Protein AF-A0A7K1KGV8-F1 (afdb_monomer_lite)

Sequence (137 aa):
MEPEVAFGALSAHTKLPITVPVCVFADYHHASCTGMLLTERISFGTAGGAGNSSSAGVEPHDDKCLDYRMPDALGHYRALLTSVARLAGALPTAVTEQFRYDAAKVAVGTRVLHSPAELSDVSVGSLSGWLWYDIQE

Secondary structure (DSSP, 8-state):
-HHHHHHHHHHHTS--SS--PPEEEEEEETTTTEEEEEEPPPPBT---S----TTSPBPP-PPTT-GGG-TTHHHHHHHHHHHHHHHHHHS-HHHHGGG---HHHH--S--PPPPHHHHHH--TTSGGGSSSSS---

pLDDT: mean 77.52, std 18.36, 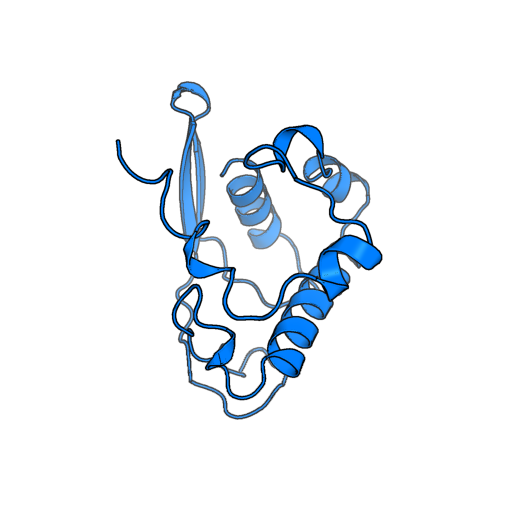range [35.0, 96.31]

Foldseek 3Di:
DVVVLVVQVVVLPDDFPADDFNWPDWDADPVVRDIDTDGDDADEDQADDDDRDPPHGHHHDDDPPVLVPDPCSPVVVVSVVVRVVRRLVPDDPVVVVVVDDDPVVPDDDDDDDDDPVNVVPPDVVPVPPPDDPDPDD

Radius of gyration: 19.31 Å; chains: 1; bounding box: 52×33×44 Å

Structure (mmCIF, N/CA/C/O backbone):
data_AF-A0A7K1KGV8-F1
#
_entry.id   AF-A0A7K1KGV8-F1
#
loop_
_atom_site.group_PDB
_atom_site.id
_atom_site.type_symbol
_atom_site.label_atom_id
_atom_site.label_alt_id
_atom_site.label_comp_id
_atom_site.label_asym_id
_atom_site.label_entity_id
_atom_site.label_seq_id
_atom_site.pdbx_PDB_ins_code
_atom_site.Cartn_x
_atom_site.Cartn_y
_atom_site.Cartn_z
_atom_site.occupancy
_atom_site.B_iso_or_equiv
_atom_site.auth_seq_id
_atom_site.auth_comp_id
_atom_site.auth_asym_id
_atom_site.auth_atom_id
_atom_site.pdbx_PDB_model_num
ATOM 1 N N . MET A 1 1 ? 0.686 -2.119 10.766 1.00 87.44 1 MET A N 1
ATOM 2 C CA . MET A 1 1 ? -0.362 -3.137 10.544 1.00 87.44 1 MET A CA 1
ATOM 3 C C . MET A 1 1 ? -1.773 -2.603 10.761 1.00 87.44 1 MET A C 1
ATOM 5 O O . MET A 1 1 ? -2.635 -2.902 9.947 1.00 87.44 1 MET A O 1
ATOM 9 N N . GLU A 1 2 ? -2.047 -1.825 11.813 1.00 91.31 2 GLU A N 1
ATOM 10 C CA . GLU A 1 2 ? -3.380 -1.226 12.010 1.00 91.31 2 GLU A CA 1
ATOM 11 C C . GLU A 1 2 ? -3.871 -0.382 10.805 1.00 91.31 2 GLU A C 1
ATOM 13 O O . GLU A 1 2 ? -4.977 -0.649 10.327 1.00 91.31 2 GLU A O 1
ATOM 18 N N . PRO A 1 3 ? -3.075 0.545 10.222 1.00 89.81 3 PRO A N 1
ATOM 19 C CA . PRO A 1 3 ? -3.482 1.251 9.002 1.00 89.81 3 PRO A CA 1
ATOM 20 C C . PRO A 1 3 ? -3.739 0.319 7.810 1.00 89.81 3 PRO A C 1
ATOM 22 O O . PRO A 1 3 ? -4.675 0.514 7.044 1.00 89.81 3 PRO A O 1
ATOM 25 N N . GLU A 1 4 ? -2.934 -0.722 7.640 1.00 91.94 4 GLU A N 1
ATOM 26 C CA . GLU A 1 4 ? -3.054 -1.670 6.535 1.00 91.94 4 GLU A CA 1
ATOM 27 C C . GLU A 1 4 ? -4.364 -2.469 6.625 1.00 91.94 4 GLU A C 1
ATOM 29 O O . GLU A 1 4 ? -5.049 -2.645 5.617 1.00 91.94 4 GLU A O 1
ATOM 34 N N . VAL A 1 5 ? -4.761 -2.878 7.835 1.00 94.12 5 VAL A N 1
ATOM 35 C CA . VAL A 1 5 ? -6.056 -3.522 8.113 1.00 94.12 5 VAL A CA 1
ATOM 36 C C . VAL A 1 5 ? -7.219 -2.571 7.836 1.00 94.12 5 VAL A C 1
ATOM 38 O O . VAL A 1 5 ? -8.162 -2.946 7.135 1.00 94.12 5 VAL A O 1
ATOM 41 N N . ALA A 1 6 ? -7.141 -1.330 8.326 1.00 92.06 6 ALA A N 1
ATOM 42 C CA . ALA A 1 6 ? -8.172 -0.319 8.095 1.00 92.06 6 ALA A CA 1
ATOM 43 C C . ALA A 1 6 ? -8.353 -0.025 6.596 1.00 92.06 6 ALA A C 1
ATOM 45 O O . ALA A 1 6 ? -9.480 0.054 6.101 1.00 92.06 6 ALA A O 1
ATOM 46 N N . PHE A 1 7 ? -7.250 0.076 5.850 1.00 92.19 7 PHE A N 1
ATOM 47 C CA . PHE A 1 7 ? -7.293 0.260 4.403 1.00 92.19 7 PHE A CA 1
ATOM 48 C C . PHE A 1 7 ? -7.855 -0.971 3.680 1.00 92.19 7 PHE A C 1
ATOM 50 O O . PHE A 1 7 ? -8.656 -0.818 2.757 1.00 92.19 7 PHE A O 1
ATOM 57 N N . GLY A 1 8 ? -7.501 -2.185 4.114 1.00 92.75 8 GLY A N 1
ATOM 58 C CA . GLY A 1 8 ? -8.084 -3.426 3.600 1.00 92.75 8 GLY A CA 1
ATOM 59 C C . GLY A 1 8 ? -9.612 -3.421 3.700 1.00 92.75 8 GLY A C 1
ATOM 60 O O . GLY A 1 8 ? -10.295 -3.573 2.685 1.00 92.75 8 GLY A O 1
ATOM 61 N N . ALA A 1 9 ? -10.149 -3.128 4.888 1.00 91.38 9 ALA A N 1
ATOM 62 C CA . ALA A 1 9 ? -11.591 -3.023 5.117 1.00 91.38 9 ALA A CA 1
ATOM 63 C C . ALA A 1 9 ? -12.252 -1.915 4.274 1.00 91.38 9 ALA A C 1
ATOM 65 O O . ALA A 1 9 ? -13.306 -2.133 3.675 1.00 91.38 9 ALA A O 1
ATOM 66 N N . LEU A 1 10 ? -11.615 -0.743 4.166 1.00 91.12 10 LEU A N 1
ATOM 67 C CA . LEU A 1 10 ? -12.083 0.356 3.315 1.00 91.12 10 LEU A CA 1
ATOM 68 C C . LEU A 1 10 ? -12.168 -0.065 1.839 1.00 91.12 10 LEU A C 1
ATOM 70 O O . LEU A 1 10 ? -13.160 0.216 1.161 1.00 91.12 10 LEU A O 1
ATOM 74 N N . SER A 1 11 ? -11.124 -0.724 1.336 1.00 90.50 11 SER A N 1
ATOM 75 C CA . SER A 1 11 ? -10.997 -1.092 -0.075 1.00 90.50 11 SER A CA 1
ATOM 76 C C . SER A 1 11 ? -12.063 -2.091 -0.531 1.00 90.50 11 SER A C 1
ATOM 78 O O . SER A 1 11 ? -12.526 -2.003 -1.665 1.00 90.50 11 SER A O 1
ATOM 80 N N . ALA A 1 12 ? -12.534 -2.970 0.362 1.00 89.44 12 ALA A N 1
ATOM 81 C CA . ALA A 1 12 ? -13.574 -3.957 0.061 1.00 89.44 12 ALA A CA 1
ATOM 82 C C . ALA A 1 12 ? -14.927 -3.326 -0.326 1.00 89.44 12 ALA A C 1
ATOM 84 O O . ALA A 1 12 ? -15.731 -3.948 -1.021 1.00 89.44 12 ALA A O 1
ATOM 85 N N . HIS A 1 13 ? -15.183 -2.088 0.108 1.00 86.69 13 HIS A N 1
ATOM 86 C CA . HIS A 1 13 ? -16.453 -1.387 -0.104 1.00 86.69 13 HIS A CA 1
ATOM 87 C C . HIS A 1 13 ? -16.310 -0.092 -0.912 1.00 86.69 13 HIS A C 1
ATOM 89 O O . HIS A 1 13 ? -17.290 0.632 -1.097 1.00 86.69 13 HIS A O 1
ATOM 95 N N . THR A 1 14 ? -15.110 0.200 -1.419 1.00 87.38 14 THR A N 1
ATOM 96 C CA . THR A 1 14 ? -14.809 1.458 -2.108 1.00 87.38 14 THR A CA 1
ATOM 97 C C . THR A 1 14 ? -14.279 1.188 -3.507 1.00 87.38 14 THR A C 1
ATOM 99 O O . THR A 1 14 ? -13.292 0.484 -3.690 1.00 87.38 14 THR A O 1
ATOM 102 N N . LYS A 1 15 ? -14.887 1.813 -4.521 1.00 88.62 15 LYS A N 1
ATOM 103 C CA . LYS A 1 15 ? -14.321 1.813 -5.874 1.00 88.62 15 LYS A CA 1
ATOM 104 C C . LYS A 1 15 ? -13.114 2.751 -5.920 1.00 88.62 15 LYS A C 1
ATOM 106 O O . LYS A 1 15 ? -13.278 3.969 -5.902 1.00 88.62 15 LYS A O 1
ATOM 111 N N . LEU A 1 16 ? -11.915 2.181 -5.994 1.00 89.81 16 LEU A N 1
ATOM 112 C CA . LEU A 1 16 ? -10.660 2.930 -6.026 1.00 89.81 16 LEU A CA 1
ATOM 113 C C . LEU A 1 16 ? -10.224 3.273 -7.465 1.00 89.81 16 LEU A C 1
ATOM 115 O O . LEU A 1 16 ? -10.584 2.567 -8.408 1.00 89.81 16 LEU A O 1
ATOM 119 N N . PRO A 1 17 ? -9.430 4.346 -7.661 1.00 90.38 17 PRO A N 1
ATOM 120 C CA . PRO A 1 17 ? -8.879 4.725 -8.970 1.00 90.38 17 PRO A CA 1
ATOM 121 C C . PRO A 1 17 ? -7.690 3.850 -9.407 1.00 90.38 17 PRO A C 1
ATOM 123 O O . PRO A 1 17 ? -7.071 4.109 -10.441 1.00 90.38 17 PRO A O 1
ATOM 126 N N . ILE A 1 18 ? -7.340 2.855 -8.594 1.00 88.00 18 ILE A N 1
ATOM 127 C CA . ILE A 1 18 ? -6.292 1.871 -8.833 1.00 88.00 18 ILE A CA 1
ATOM 128 C C . ILE A 1 18 ? -6.856 0.480 -8.548 1.00 88.00 18 ILE A C 1
ATOM 130 O O . ILE A 1 18 ? -7.763 0.328 -7.729 1.00 88.00 18 ILE A O 1
ATOM 134 N N . THR A 1 19 ? -6.305 -0.530 -9.211 1.00 84.44 19 THR A N 1
ATOM 135 C CA . THR A 1 19 ? -6.614 -1.926 -8.904 1.00 84.44 19 THR A CA 1
ATOM 136 C C . THR A 1 19 ? -5.912 -2.311 -7.610 1.00 84.44 19 THR A C 1
ATOM 138 O O . THR A 1 19 ? -4.706 -2.109 -7.476 1.00 84.44 19 THR A O 1
ATOM 141 N N . VAL A 1 20 ? -6.661 -2.876 -6.670 1.00 85.69 20 VAL A N 1
ATOM 142 C CA . VAL A 1 20 ? -6.126 -3.460 -5.439 1.00 85.69 20 VAL A CA 1
ATOM 143 C C . VAL A 1 20 ? -6.698 -4.862 -5.268 1.00 85.69 20 VAL A C 1
ATOM 145 O O . VAL A 1 20 ? -7.822 -5.091 -5.721 1.00 85.69 20 VAL A O 1
ATOM 148 N N . PRO A 1 21 ? -5.961 -5.774 -4.611 1.00 87.31 21 PRO A N 1
ATOM 149 C CA . PRO A 1 21 ? -6.512 -7.050 -4.204 1.00 87.31 21 PRO A CA 1
ATOM 150 C C . PRO A 1 21 ? -7.824 -6.879 -3.423 1.00 87.31 21 PRO A C 1
ATOM 152 O O . PRO A 1 21 ? -7.869 -6.104 -2.466 1.00 87.31 21 PRO A O 1
ATOM 155 N N . VAL A 1 22 ? -8.865 -7.643 -3.754 1.00 89.38 22 VAL A N 1
ATOM 156 C CA . VAL A 1 22 ? -10.062 -7.751 -2.906 1.00 89.38 22 VAL A CA 1
ATOM 157 C C . VAL A 1 22 ? -9.668 -8.231 -1.507 1.00 89.38 22 VAL A C 1
ATOM 159 O O . VAL A 1 22 ? -9.089 -9.306 -1.352 1.00 89.38 22 VAL A O 1
ATOM 162 N N . CYS A 1 23 ? -10.003 -7.452 -0.479 1.00 93.75 23 CYS A N 1
ATOM 163 C CA . CYS A 1 23 ? -9.812 -7.837 0.916 1.00 93.75 23 CYS A CA 1
ATOM 164 C C . CYS A 1 23 ? -10.904 -8.827 1.353 1.00 93.75 23 CYS A C 1
ATOM 166 O O . CYS A 1 23 ? -12.090 -8.507 1.317 1.00 93.75 23 CYS A O 1
ATOM 168 N N . VAL A 1 24 ? -10.498 -10.025 1.779 1.00 93.25 24 VAL A N 1
ATOM 169 C CA . VAL A 1 24 ? -11.389 -11.107 2.238 1.00 93.25 24 VAL A CA 1
ATOM 170 C C . VAL A 1 24 ? -11.533 -11.096 3.761 1.00 93.25 24 VAL A C 1
ATOM 172 O O . VAL A 1 24 ? -12.605 -11.389 4.283 1.00 93.25 24 VAL A O 1
ATOM 175 N N . PHE A 1 25 ? -10.464 -10.751 4.479 1.00 94.25 25 PHE A N 1
ATOM 176 C CA . PHE A 1 25 ? -10.457 -10.618 5.935 1.00 94.25 25 PHE A CA 1
ATOM 177 C C . PHE A 1 25 ? -9.386 -9.612 6.358 1.00 94.25 25 PHE A C 1
ATOM 179 O O . PHE A 1 25 ? -8.282 -9.632 5.816 1.00 94.25 25 PHE A O 1
ATOM 186 N N . ALA A 1 26 ? -9.690 -8.768 7.339 1.00 94.38 26 ALA A N 1
ATOM 187 C CA . ALA A 1 26 ? -8.731 -7.851 7.937 1.00 94.38 26 ALA A CA 1
ATOM 188 C C . ALA A 1 26 ? -9.086 -7.635 9.409 1.00 94.38 26 ALA A C 1
ATOM 190 O O . ALA A 1 26 ? -10.220 -7.268 9.710 1.00 94.38 26 ALA A O 1
ATOM 191 N N . ASP A 1 27 ? -8.129 -7.853 10.309 1.00 95.25 27 ASP A N 1
ATOM 192 C CA . ASP A 1 27 ? -8.303 -7.572 11.735 1.00 95.25 27 ASP A CA 1
ATOM 193 C C . ASP A 1 27 ? -6.971 -7.229 12.414 1.00 95.25 27 ASP A C 1
ATOM 195 O O . ASP A 1 27 ? -5.904 -7.720 12.025 1.00 95.25 27 ASP A O 1
ATOM 199 N N . TYR A 1 28 ? -7.037 -6.377 13.436 1.00 96.31 28 TYR A N 1
ATOM 200 C CA . TYR A 1 28 ? -5.902 -5.934 14.235 1.00 96.31 28 TYR A CA 1
ATOM 201 C C . TYR A 1 28 ? -6.230 -6.028 15.725 1.00 96.31 28 TYR A C 1
ATOM 203 O O . TYR A 1 28 ? -7.097 -5.338 16.257 1.00 96.31 28 TYR A O 1
ATOM 211 N N . HIS A 1 29 ? -5.480 -6.868 16.426 1.00 95.88 29 HIS A N 1
ATOM 212 C CA . HIS A 1 29 ? -5.593 -7.040 17.860 1.00 95.88 29 HIS A CA 1
ATOM 213 C C . HIS A 1 29 ? -4.637 -6.084 18.582 1.00 95.88 29 HIS A C 1
ATOM 215 O O . HIS A 1 29 ? -3.436 -6.338 18.704 1.00 95.88 29 HIS A O 1
ATOM 221 N N . HIS A 1 30 ? -5.190 -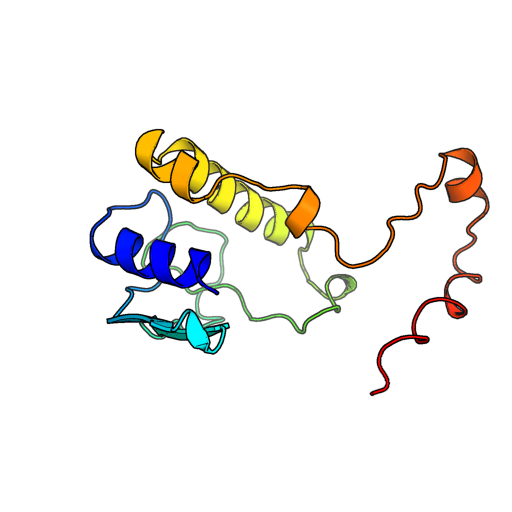4.986 19.099 1.00 94.62 30 HIS A N 1
ATOM 222 C CA . HIS A 1 30 ? -4.419 -3.920 19.745 1.00 94.62 30 HIS A CA 1
ATOM 223 C C . HIS A 1 30 ? -3.613 -4.385 20.960 1.00 94.62 30 HIS A C 1
ATOM 225 O O . HIS A 1 30 ? -2.504 -3.904 21.163 1.00 94.62 30 HIS A O 1
ATOM 231 N N . ALA A 1 31 ? -4.132 -5.319 21.764 1.00 96.31 31 ALA A N 1
ATOM 232 C CA . ALA A 1 31 ? -3.460 -5.712 23.003 1.00 96.31 31 ALA A CA 1
ATOM 233 C C . ALA A 1 31 ? -2.144 -6.470 22.757 1.00 96.31 31 ALA A C 1
ATOM 235 O O . ALA A 1 31 ? -1.224 -6.359 23.561 1.00 96.31 31 ALA A O 1
ATOM 236 N N . SER A 1 32 ? -2.039 -7.216 21.652 1.00 95.56 32 SER A N 1
ATOM 237 C CA . SER A 1 32 ? -0.794 -7.893 21.255 1.00 95.56 32 SER A CA 1
ATOM 238 C C . SER A 1 32 ? -0.040 -7.177 20.137 1.00 95.56 32 SER A C 1
ATOM 240 O O . SER A 1 32 ? 1.019 -7.651 19.736 1.00 95.56 32 SER A O 1
ATOM 242 N N . CYS A 1 33 ? -0.573 -6.071 19.609 1.00 93.75 33 CYS A N 1
ATOM 243 C CA . CYS A 1 33 ? -0.044 -5.380 18.431 1.00 93.75 33 CYS A CA 1
ATOM 244 C C . CYS A 1 33 ? 0.144 -6.299 17.207 1.00 93.75 33 CYS A C 1
ATOM 246 O O . CYS A 1 33 ? 1.053 -6.110 16.398 1.00 93.75 33 CYS A O 1
ATOM 248 N N . THR A 1 34 ? -0.716 -7.307 17.062 1.00 94.00 34 THR A N 1
ATOM 249 C CA . THR A 1 34 ? -0.702 -8.241 15.929 1.00 94.00 34 THR A CA 1
ATOM 250 C C . THR A 1 34 ? -1.916 -8.010 15.056 1.00 94.00 34 THR A C 1
ATOM 252 O O . THR A 1 34 ? -2.981 -7.675 15.563 1.00 94.00 34 THR A O 1
ATOM 255 N N . GLY A 1 35 ? -1.827 -8.310 13.769 1.00 93.62 35 GLY A N 1
ATOM 256 C CA . GLY A 1 35 ? -3.037 -8.456 12.974 1.00 93.62 35 GLY A CA 1
ATOM 257 C C . GLY A 1 35 ? -2.849 -9.397 11.803 1.00 93.62 35 GLY A C 1
ATOM 258 O O . GLY A 1 35 ? -1.763 -9.937 11.588 1.00 93.62 35 GLY A O 1
ATOM 259 N N . MET A 1 36 ? -3.916 -9.546 11.031 1.00 94.94 36 MET A N 1
ATOM 260 C CA . MET A 1 36 ? -3.958 -10.385 9.846 1.00 94.94 36 MET A CA 1
ATOM 261 C C . MET A 1 36 ? -4.738 -9.683 8.736 1.00 94.94 36 MET A C 1
ATOM 263 O O . MET A 1 36 ? -5.804 -9.122 8.972 1.00 94.94 36 MET A O 1
ATOM 267 N N . LEU A 1 37 ? -4.198 -9.746 7.520 1.00 95.25 37 LEU A N 1
ATOM 268 C CA . LEU A 1 37 ? -4.833 -9.280 6.294 1.00 95.25 37 LEU A CA 1
ATOM 269 C C . LEU A 1 37 ? -4.802 -10.430 5.284 1.00 95.25 37 LEU A C 1
ATOM 271 O O . LEU A 1 37 ? -3.739 -10.973 4.989 1.00 95.25 37 LEU A O 1
ATOM 275 N N . LEU A 1 38 ? -5.968 -10.805 4.771 1.00 94.69 38 LEU A N 1
ATOM 276 C CA . LEU A 1 38 ? -6.143 -11.815 3.736 1.00 94.69 38 LEU A CA 1
ATOM 277 C C . LEU A 1 38 ? -6.801 -11.162 2.528 1.00 94.69 38 LEU A C 1
ATOM 279 O O . LEU A 1 38 ? -7.886 -10.589 2.636 1.00 94.69 38 LEU A O 1
ATOM 283 N N . THR A 1 39 ? -6.169 -11.301 1.371 1.00 92.75 39 THR A N 1
ATOM 284 C CA . THR A 1 39 ? -6.667 -10.747 0.116 1.00 92.75 39 THR A CA 1
ATOM 285 C C . THR A 1 39 ? -6.805 -11.816 -0.955 1.00 92.75 39 THR A C 1
ATOM 287 O O . THR A 1 39 ? -6.314 -12.937 -0.803 1.00 92.75 39 THR A O 1
ATOM 290 N N . GLU A 1 40 ? -7.427 -11.460 -2.077 1.00 90.62 40 GLU A N 1
ATOM 291 C CA . GLU A 1 40 ? -7.316 -12.257 -3.291 1.00 90.62 40 GLU A CA 1
ATOM 292 C C . GLU A 1 40 ? -5.847 -12.481 -3.669 1.00 90.62 40 GLU A C 1
ATOM 294 O O . GLU A 1 40 ? -4.959 -11.666 -3.384 1.00 90.62 40 GLU A O 1
ATOM 299 N N . ARG A 1 41 ? -5.592 -13.619 -4.316 1.00 85.06 41 ARG A N 1
ATOM 300 C CA . ARG A 1 41 ? -4.275 -13.936 -4.850 1.00 85.06 41 ARG A CA 1
ATOM 301 C C . ARG A 1 41 ? -4.077 -13.200 -6.166 1.00 85.06 41 ARG A C 1
ATOM 303 O O . ARG A 1 41 ? -4.862 -13.365 -7.094 1.00 85.06 41 ARG A O 1
ATOM 310 N N . ILE A 1 42 ? -2.957 -12.502 -6.271 1.00 78.19 42 ILE A N 1
ATOM 311 C CA . ILE A 1 42 ? -2.507 -11.885 -7.512 1.00 78.19 42 ILE A CA 1
ATOM 312 C C . ILE A 1 42 ? -1.393 -12.734 -8.133 1.00 78.19 42 ILE A C 1
ATOM 314 O O . ILE A 1 42 ? -0.467 -13.168 -7.447 1.00 78.19 42 ILE A O 1
ATOM 318 N N . SER A 1 43 ? -1.483 -12.971 -9.441 1.00 72.81 43 SER A N 1
ATOM 319 C CA . SER A 1 43 ? -0.424 -13.619 -10.218 1.00 72.81 43 SER A CA 1
ATOM 320 C C . SER A 1 43 ? 0.567 -12.583 -10.750 1.00 72.81 43 SER A C 1
ATOM 322 O O . SER A 1 43 ? 0.204 -11.739 -11.570 1.00 72.81 43 SER A O 1
ATOM 324 N N . PHE A 1 44 ? 1.826 -12.674 -10.321 1.00 72.31 44 PHE A N 1
ATOM 325 C CA . PHE A 1 44 ? 2.934 -11.895 -10.883 1.00 72.31 44 PHE A CA 1
ATOM 326 C C . PHE A 1 44 ? 3.324 -12.385 -12.289 1.00 72.31 44 PHE A C 1
ATOM 328 O O . PHE A 1 44 ? 3.138 -13.557 -12.623 1.00 72.31 44 PHE A O 1
ATOM 335 N N . GLY A 1 45 ? 3.899 -11.498 -13.103 1.00 63.91 45 GLY A N 1
ATOM 336 C CA . GLY A 1 45 ? 4.607 -11.835 -14.343 1.00 63.91 45 GLY A CA 1
ATOM 337 C C . GLY A 1 45 ? 3.732 -12.237 -15.534 1.00 63.91 45 GLY A C 1
ATOM 338 O O . GLY A 1 45 ? 4.235 -12.857 -16.466 1.00 63.91 45 GLY A O 1
ATOM 339 N N . THR A 1 46 ? 2.434 -11.914 -15.527 1.00 56.22 46 THR A N 1
ATOM 340 C CA . THR A 1 46 ? 1.488 -12.344 -16.580 1.00 56.22 46 THR A CA 1
ATOM 341 C C . THR A 1 46 ? 1.145 -11.281 -17.633 1.00 56.22 46 THR A C 1
ATOM 343 O O . THR A 1 46 ? 0.430 -11.600 -18.580 1.00 56.22 46 THR A O 1
ATOM 346 N N . ALA A 1 47 ? 1.689 -10.057 -17.560 1.00 52.06 47 ALA A N 1
ATOM 347 C CA . ALA A 1 47 ? 1.581 -9.076 -18.646 1.00 52.06 47 ALA A CA 1
ATOM 348 C C . ALA A 1 47 ? 2.935 -8.508 -19.077 1.00 52.06 47 ALA A C 1
ATOM 350 O O . ALA A 1 47 ? 3.682 -7.940 -18.285 1.00 52.06 47 ALA A O 1
ATOM 351 N N . GLY A 1 48 ? 3.202 -8.607 -20.380 1.00 47.16 48 GLY A N 1
ATOM 352 C CA . GLY A 1 48 ? 4.108 -7.703 -21.070 1.00 47.16 48 GLY A CA 1
ATOM 353 C C . GLY A 1 48 ? 3.369 -6.401 -21.372 1.00 47.16 48 GLY A C 1
ATOM 354 O O . GLY A 1 48 ? 2.429 -6.398 -22.163 1.00 47.16 48 GLY A O 1
ATOM 355 N N . GLY A 1 49 ? 3.792 -5.306 -20.744 1.00 44.88 49 GLY A N 1
ATOM 356 C CA . GLY A 1 49 ? 3.364 -3.952 -21.092 1.00 44.88 49 GLY A CA 1
ATOM 357 C C . GLY A 1 49 ? 2.796 -3.161 -19.917 1.00 44.88 49 GLY A C 1
ATOM 358 O O . GLY A 1 49 ? 1.813 -3.555 -19.297 1.00 44.88 49 GLY A O 1
ATOM 359 N N . ALA A 1 50 ? 3.401 -1.999 -19.665 1.00 45.56 50 ALA A N 1
ATOM 360 C CA . ALA A 1 50 ? 2.890 -0.973 -18.767 1.00 45.56 50 ALA A CA 1
ATOM 361 C C . ALA A 1 50 ? 1.461 -0.572 -19.176 1.00 45.56 50 ALA A C 1
ATOM 363 O O . ALA A 1 50 ? 1.257 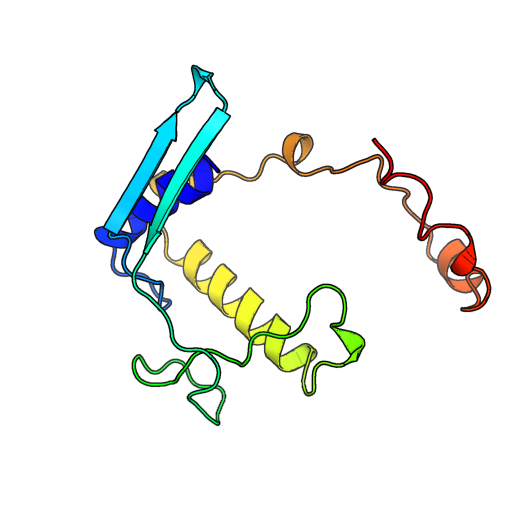0.089 -20.194 1.00 45.56 50 ALA A O 1
ATOM 364 N N . GLY A 1 51 ? 0.458 -0.980 -18.398 1.00 41.31 51 GLY A N 1
ATOM 365 C CA . GLY A 1 51 ? -0.935 -0.685 -18.710 1.00 41.31 51 GLY A CA 1
ATOM 366 C C . GLY A 1 51 ? -1.888 -1.015 -17.568 1.00 41.31 51 GLY A C 1
ATOM 367 O O . GLY A 1 51 ? -1.908 -2.115 -17.040 1.00 41.31 51 GLY A O 1
ATOM 368 N N . ASN A 1 52 ? -2.716 -0.039 -17.223 1.00 43.62 52 ASN A N 1
ATOM 369 C CA . ASN A 1 52 ? -3.728 -0.009 -16.164 1.00 43.62 52 ASN A CA 1
ATOM 370 C C . ASN A 1 52 ? -5.037 -0.755 -16.510 1.00 43.62 52 ASN A C 1
ATOM 372 O O . ASN A 1 52 ? -6.119 -0.308 -16.126 1.00 43.62 52 ASN A O 1
ATOM 376 N N . SER A 1 53 ? -4.960 -1.866 -17.246 1.00 44.00 53 SER A N 1
ATOM 377 C CA . SER A 1 53 ? -6.130 -2.712 -17.506 1.00 44.00 53 SER A CA 1
ATOM 378 C C . SER A 1 53 ? -6.321 -3.698 -16.358 1.00 44.00 53 SER A C 1
ATOM 380 O O . SER A 1 53 ? -5.357 -4.301 -15.898 1.00 44.00 53 SER A O 1
ATOM 382 N N . SER A 1 54 ? -7.566 -3.954 -15.956 1.00 47.31 54 SER A N 1
ATOM 383 C CA . SER A 1 54 ? -7.938 -5.016 -15.006 1.00 47.31 54 SER A CA 1
ATOM 384 C C . SER A 1 54 ? -7.577 -6.439 -15.480 1.00 47.31 54 SER A C 1
ATOM 386 O O . SER A 1 54 ? -7.833 -7.404 -14.768 1.00 47.31 54 SER A O 1
ATOM 388 N N . SER A 1 55 ? -6.995 -6.569 -16.680 1.00 44.91 55 SER A N 1
ATOM 389 C CA . SER A 1 55 ? -6.471 -7.796 -17.291 1.00 44.91 55 SER A CA 1
ATOM 390 C C . SER A 1 55 ? -4.948 -7.795 -17.510 1.00 44.91 55 SER A C 1
ATOM 392 O O . SER A 1 55 ? -4.429 -8.751 -18.084 1.00 44.91 55 SER A O 1
ATOM 394 N N . ALA A 1 56 ? -4.233 -6.726 -17.143 1.00 55.66 56 ALA A N 1
ATOM 395 C CA . ALA A 1 56 ? -2.776 -6.688 -17.208 1.00 55.66 56 ALA A CA 1
ATOM 396 C C . ALA A 1 56 ? -2.220 -7.276 -15.902 1.00 55.66 56 ALA A C 1
ATOM 398 O O . ALA A 1 56 ? -2.488 -6.760 -14.820 1.00 55.66 56 ALA A O 1
ATOM 399 N N . GLY A 1 57 ? -1.506 -8.398 -16.000 1.00 58.12 57 GLY A N 1
ATOM 400 C CA . GLY A 1 57 ? -0.821 -9.023 -14.873 1.00 58.12 57 GLY A CA 1
ATOM 401 C C . GLY A 1 57 ? 0.111 -8.057 -14.141 1.00 58.12 57 GLY A C 1
ATOM 402 O O . GLY A 1 57 ? 0.638 -7.113 -14.728 1.00 58.12 57 GLY A O 1
ATOM 403 N N . VAL A 1 58 ? 0.321 -8.306 -12.849 1.00 71.25 58 VAL A N 1
ATOM 404 C CA . VAL A 1 58 ? 1.254 -7.512 -12.040 1.00 71.25 58 VAL A CA 1
ATOM 405 C C . VAL A 1 58 ? 2.687 -7.785 -12.493 1.00 71.25 58 VAL A C 1
ATOM 407 O O . VAL A 1 58 ? 3.000 -8.896 -12.925 1.00 71.25 58 VAL A O 1
ATOM 410 N N . GLU A 1 59 ? 3.537 -6.760 -12.425 1.00 74.62 59 GLU A N 1
ATOM 411 C CA . GLU A 1 59 ? 4.972 -6.835 -12.722 1.00 74.62 59 GLU A CA 1
ATOM 412 C C . GLU A 1 59 ? 5.636 -8.032 -12.011 1.00 74.62 59 GLU A C 1
ATOM 414 O O . GLU A 1 59 ? 5.163 -8.446 -10.947 1.00 74.62 59 GLU A O 1
ATOM 419 N N . PRO A 1 60 ? 6.694 -8.643 -12.579 1.00 79.56 60 PRO A N 1
ATOM 420 C CA . PRO A 1 60 ? 7.507 -9.603 -11.845 1.00 79.56 60 PRO A CA 1
ATOM 421 C C . PRO A 1 60 ? 7.910 -9.072 -10.466 1.00 79.56 60 PRO A C 1
ATOM 423 O O . PRO A 1 60 ? 8.162 -7.886 -10.282 1.00 79.56 60 PRO A O 1
ATOM 426 N N . HIS A 1 61 ? 7.955 -9.965 -9.485 1.00 78.50 61 HIS A N 1
ATOM 427 C CA . HIS A 1 61 ? 8.430 -9.608 -8.159 1.00 78.50 61 HIS A CA 1
ATOM 428 C C . HIS A 1 61 ? 9.961 -9.613 -8.164 1.00 78.50 61 HIS A C 1
ATOM 430 O O . HIS A 1 61 ? 10.565 -10.687 -8.178 1.00 78.50 61 HIS A O 1
ATOM 436 N N . ASP A 1 62 ? 10.568 -8.429 -8.161 1.00 83.56 62 ASP A N 1
ATOM 437 C CA . ASP A 1 62 ? 12.012 -8.277 -8.006 1.00 83.56 62 ASP A CA 1
ATOM 438 C C . ASP A 1 62 ? 12.463 -8.609 -6.578 1.00 83.56 62 ASP A C 1
ATOM 440 O O . ASP A 1 62 ? 11.730 -8.450 -5.594 1.00 83.56 62 ASP A O 1
ATOM 444 N N . ASP A 1 63 ? 13.698 -9.088 -6.458 1.00 86.81 63 ASP A N 1
ATOM 445 C CA . ASP A 1 63 ? 14.300 -9.351 -5.159 1.00 86.81 63 ASP A CA 1
ATOM 446 C C . ASP A 1 63 ? 14.501 -8.042 -4.382 1.00 86.81 63 ASP A C 1
ATOM 448 O O . ASP A 1 63 ? 14.999 -7.039 -4.902 1.00 86.81 63 ASP A O 1
ATOM 452 N N . LYS A 1 64 ? 14.158 -8.065 -3.091 1.00 83.94 64 LYS A N 1
ATOM 453 C CA . LYS A 1 64 ? 14.308 -6.899 -2.215 1.00 83.94 64 LYS A CA 1
ATOM 454 C C . LYS A 1 64 ? 15.763 -6.433 -2.153 1.00 83.94 64 LYS A C 1
ATOM 456 O O . LYS A 1 64 ? 16.684 -7.245 -2.086 1.00 83.94 64 LYS A O 1
ATOM 461 N N . CYS A 1 65 ? 15.943 -5.116 -2.079 1.00 87.81 65 CYS A N 1
ATOM 462 C CA . CYS A 1 65 ? 17.248 -4.458 -1.976 1.00 87.81 65 CYS A CA 1
ATOM 463 C C . CYS A 1 65 ? 18.163 -4.681 -3.195 1.00 87.81 65 CYS A C 1
ATOM 465 O O . CYS A 1 65 ? 19.378 -4.497 -3.093 1.00 87.81 65 CYS A O 1
ATOM 467 N N . LEU A 1 66 ? 17.600 -5.069 -4.345 1.00 90.75 66 LEU A N 1
ATOM 468 C CA . LEU A 1 66 ? 18.328 -5.297 -5.594 1.00 90.75 66 LEU A CA 1
ATOM 469 C C . LEU A 1 66 ? 17.826 -4.403 -6.737 1.00 90.75 66 LEU A C 1
ATOM 471 O O . LEU A 1 66 ? 17.945 -4.766 -7.904 1.00 90.75 66 LEU A O 1
ATOM 475 N N . ASP A 1 67 ? 17.354 -3.198 -6.411 1.00 86.62 67 ASP A N 1
ATOM 476 C CA . ASP A 1 67 ? 16.750 -2.246 -7.356 1.00 86.62 67 ASP A CA 1
ATOM 477 C C . ASP A 1 67 ? 17.682 -1.887 -8.532 1.00 86.62 67 ASP A C 1
ATOM 479 O O . ASP A 1 67 ? 17.243 -1.629 -9.648 1.00 86.62 67 ASP A O 1
ATOM 483 N N . TYR A 1 68 ? 19.000 -1.945 -8.319 1.00 87.19 68 TYR A N 1
ATOM 484 C CA . TYR A 1 68 ? 20.013 -1.736 -9.361 1.00 87.19 68 TYR A CA 1
ATOM 485 C C . TYR A 1 68 ? 20.040 -2.836 -10.438 1.00 87.19 68 TYR A C 1
ATOM 487 O O . TYR A 1 68 ? 20.710 -2.678 -11.458 1.00 87.19 68 TYR A O 1
ATOM 495 N N . ARG A 1 69 ? 19.366 -3.967 -10.201 1.00 88.94 69 ARG A N 1
ATOM 496 C CA . ARG A 1 69 ? 19.186 -5.058 -11.168 1.00 88.94 69 ARG A CA 1
ATOM 497 C C . ARG A 1 69 ? 17.883 -4.929 -11.952 1.00 88.94 69 ARG A C 1
ATOM 499 O O . ARG A 1 69 ? 17.710 -5.670 -12.918 1.00 88.94 69 ARG A O 1
ATOM 506 N N . MET A 1 70 ? 16.989 -4.020 -11.559 1.00 87.81 70 MET A N 1
ATOM 507 C CA . MET A 1 70 ? 15.710 -3.835 -12.236 1.00 87.81 70 MET A CA 1
ATOM 508 C C . MET A 1 70 ? 15.932 -3.344 -13.672 1.00 87.81 70 MET A C 1
ATOM 510 O O . MET A 1 70 ? 16.671 -2.375 -13.874 1.00 87.81 70 MET A O 1
ATOM 514 N N . PRO A 1 71 ? 15.276 -3.951 -14.676 1.00 86.69 71 PRO A N 1
ATOM 515 C CA . PRO A 1 71 ? 15.431 -3.539 -16.071 1.00 86.69 71 PRO A CA 1
ATOM 516 C C . PRO A 1 71 ? 15.000 -2.089 -16.343 1.00 86.69 71 PRO A C 1
ATOM 518 O O . PRO A 1 71 ? 15.603 -1.422 -17.181 1.00 86.69 71 PRO A O 1
ATOM 521 N N . ASP A 1 72 ? 13.970 -1.599 -15.639 1.00 86.44 72 ASP A N 1
ATOM 522 C CA . ASP A 1 72 ? 13.459 -0.225 -15.739 1.00 86.44 72 ASP A CA 1
ATOM 523 C C . ASP A 1 72 ? 13.030 0.320 -14.364 1.00 86.44 72 ASP A C 1
ATOM 525 O O . ASP A 1 72 ? 11.845 0.463 -14.053 1.00 86.44 72 ASP A O 1
ATOM 529 N N . ALA A 1 73 ? 14.013 0.651 -13.522 1.00 88.81 73 ALA A N 1
ATOM 530 C CA . ALA A 1 73 ? 13.754 1.209 -12.193 1.00 88.81 73 ALA A CA 1
ATOM 531 C C . ALA A 1 73 ? 12.940 2.520 -12.246 1.00 88.81 73 ALA A C 1
ATOM 533 O O . ALA A 1 73 ? 12.059 2.754 -11.416 1.00 88.81 73 ALA A O 1
ATOM 534 N N . LEU A 1 74 ? 13.197 3.393 -13.230 1.00 90.75 74 LEU A N 1
ATOM 535 C CA . LEU A 1 74 ? 12.496 4.676 -13.331 1.00 90.75 74 LEU A CA 1
ATOM 536 C C . LEU A 1 74 ? 11.020 4.482 -13.689 1.00 90.75 74 LEU A C 1
ATOM 538 O O . LEU A 1 74 ? 10.160 5.133 -13.088 1.00 90.75 74 LEU A O 1
ATOM 542 N N . GLY A 1 75 ? 10.725 3.619 -14.662 1.00 87.69 75 GLY A N 1
ATOM 543 C CA . GLY A 1 75 ? 9.361 3.258 -15.031 1.00 87.69 75 GLY A CA 1
ATOM 544 C C . GLY A 1 75 ? 8.613 2.623 -13.864 1.00 87.69 75 GLY A C 1
ATOM 545 O O . GLY A 1 75 ? 7.503 3.067 -13.554 1.00 87.69 75 GLY A O 1
ATOM 546 N N . HIS A 1 76 ? 9.256 1.688 -13.158 1.00 87.00 76 HIS A N 1
ATOM 547 C CA . HIS A 1 76 ? 8.713 1.045 -11.964 1.00 87.00 76 HIS A CA 1
ATOM 548 C C . HIS A 1 76 ? 8.307 2.063 -10.888 1.00 87.00 76 HIS A C 1
ATOM 550 O O . HIS A 1 76 ? 7.129 2.174 -10.531 1.00 87.00 76 HIS A O 1
ATOM 556 N N . TYR A 1 77 ? 9.246 2.892 -10.416 1.00 90.44 77 TYR A N 1
ATOM 557 C CA . TYR A 1 77 ? 8.939 3.865 -9.363 1.00 90.44 77 TYR A CA 1
ATOM 558 C C . TYR A 1 77 ? 7.948 4.931 -9.821 1.00 90.44 77 TYR A C 1
ATOM 560 O O . TYR A 1 77 ? 7.108 5.373 -9.035 1.00 90.44 77 TYR A O 1
ATOM 568 N N . ARG A 1 78 ? 7.987 5.335 -11.096 1.00 92.25 78 ARG A N 1
ATOM 569 C CA . ARG A 1 78 ? 6.985 6.250 -11.652 1.00 92.25 78 ARG A CA 1
ATOM 570 C C . ARG A 1 78 ? 5.589 5.640 -11.593 1.00 92.25 78 ARG A C 1
ATOM 572 O O . ARG A 1 78 ? 4.658 6.340 -11.189 1.00 92.25 78 ARG A O 1
ATOM 579 N N . ALA A 1 79 ? 5.424 4.378 -11.985 1.00 87.94 79 ALA A N 1
ATOM 580 C CA . ALA A 1 79 ? 4.139 3.685 -11.938 1.00 87.94 79 ALA A CA 1
ATOM 581 C C . ALA A 1 79 ? 3.627 3.538 -10.496 1.00 87.94 79 ALA A C 1
ATOM 583 O O . ALA A 1 79 ? 2.465 3.862 -10.221 1.00 87.94 79 ALA A O 1
ATOM 584 N N . LEU A 1 80 ? 4.506 3.145 -9.569 1.00 87.81 80 LEU A N 1
ATOM 585 C CA . LEU A 1 80 ? 4.196 3.010 -8.146 1.00 87.81 80 LEU A CA 1
ATOM 586 C C . LEU A 1 80 ? 3.741 4.345 -7.544 1.00 87.81 80 LEU A C 1
ATOM 588 O O . LEU A 1 80 ? 2.624 4.451 -7.033 1.00 87.81 80 LEU A O 1
ATOM 592 N N . LEU A 1 81 ? 4.554 5.397 -7.667 1.00 93.81 81 LEU A N 1
ATOM 593 C CA . LEU A 1 81 ? 4.251 6.710 -7.090 1.00 93.81 81 LEU A CA 1
ATOM 594 C C . LEU A 1 81 ? 3.012 7.349 -7.725 1.00 93.81 81 LEU A C 1
ATOM 596 O O . LEU A 1 81 ? 2.208 7.961 -7.025 1.00 93.81 81 LEU A O 1
ATOM 600 N N . THR A 1 82 ? 2.807 7.170 -9.034 1.00 93.38 82 THR A N 1
ATOM 601 C CA . THR A 1 82 ? 1.593 7.655 -9.712 1.00 93.38 82 THR A CA 1
ATOM 602 C C . THR A 1 82 ? 0.343 6.961 -9.176 1.00 93.38 82 THR A C 1
ATOM 604 O O . THR A 1 82 ? -0.685 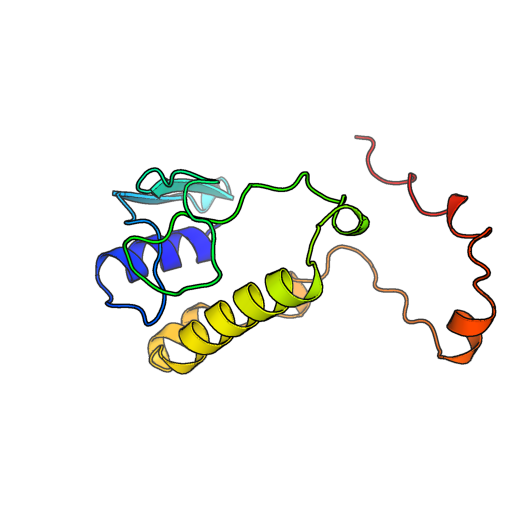7.610 -8.992 1.00 93.38 82 THR A O 1
ATOM 607 N N . SER A 1 83 ? 0.417 5.657 -8.903 1.00 90.25 83 SER A N 1
ATOM 608 C CA . SER A 1 83 ? -0.707 4.890 -8.356 1.00 90.25 83 SER A CA 1
ATOM 609 C C . SER A 1 83 ? -1.068 5.361 -6.947 1.00 90.25 83 SER A C 1
ATOM 611 O O . SER A 1 83 ? -2.238 5.634 -6.675 1.00 90.25 83 SER A O 1
ATOM 613 N N . VAL A 1 84 ? -0.066 5.566 -6.086 1.00 90.25 84 VAL A N 1
ATOM 614 C CA . VAL A 1 84 ? -0.265 6.122 -4.737 1.00 90.25 84 VAL A CA 1
ATOM 615 C C . VAL A 1 84 ? -0.828 7.544 -4.800 1.00 90.25 84 VAL A C 1
ATOM 617 O O . VAL A 1 84 ? -1.784 7.854 -4.093 1.00 90.25 84 VAL A O 1
ATOM 620 N N . ALA A 1 85 ? -0.305 8.401 -5.681 1.00 91.56 85 ALA A N 1
ATOM 621 C CA . ALA A 1 85 ? -0.792 9.770 -5.840 1.00 91.56 85 ALA A CA 1
ATOM 622 C C . ALA A 1 85 ? -2.252 9.818 -6.322 1.00 91.56 85 ALA A C 1
ATOM 624 O O . ALA A 1 85 ? -3.049 10.600 -5.807 1.00 91.56 85 ALA A O 1
ATOM 625 N N . ARG A 1 86 ? -2.627 8.954 -7.276 1.00 92.75 86 ARG A N 1
ATOM 626 C CA . ARG A 1 86 ? -4.017 8.817 -7.739 1.00 92.75 86 ARG A CA 1
ATOM 627 C C . ARG A 1 86 ? -4.941 8.367 -6.618 1.00 92.75 86 ARG A C 1
ATOM 629 O O . ARG A 1 86 ? -6.025 8.923 -6.483 1.00 92.75 86 ARG A O 1
ATOM 636 N N . LEU A 1 87 ? -4.514 7.382 -5.829 1.00 91.12 87 LEU A N 1
ATOM 637 C CA . LEU A 1 87 ? -5.269 6.913 -4.674 1.00 91.12 87 LEU A CA 1
ATOM 638 C C . LEU A 1 87 ? -5.473 8.048 -3.664 1.00 91.12 87 LEU A C 1
ATOM 640 O O . LEU A 1 87 ? -6.611 8.372 -3.340 1.00 91.12 87 LEU A O 1
ATOM 644 N N . ALA A 1 88 ? -4.391 8.694 -3.227 1.00 88.50 88 ALA A N 1
ATOM 645 C CA . ALA A 1 88 ? -4.441 9.773 -2.244 1.00 88.50 88 ALA A CA 1
ATOM 646 C C . ALA A 1 88 ? -5.309 10.955 -2.706 1.00 88.50 88 ALA A C 1
ATOM 648 O O . ALA A 1 88 ? -6.050 11.518 -1.907 1.00 88.50 88 ALA A O 1
ATOM 649 N N . GLY A 1 89 ? -5.260 11.305 -3.996 1.00 89.25 89 GLY A N 1
ATOM 650 C CA . GLY A 1 89 ? -6.050 12.400 -4.563 1.00 89.25 89 GLY A CA 1
ATOM 651 C C . GLY A 1 89 ? -7.539 12.097 -4.768 1.00 89.25 89 GLY A C 1
ATOM 652 O O . GLY A 1 89 ? -8.312 13.028 -4.974 1.00 89.25 89 GLY A O 1
ATOM 653 N N . ALA A 1 90 ? -7.954 10.828 -4.736 1.00 90.50 90 ALA A N 1
ATOM 654 C CA . ALA A 1 90 ? -9.347 10.430 -4.960 1.00 90.50 90 ALA A CA 1
ATOM 655 C C . ALA A 1 90 ? -10.127 10.143 -3.669 1.00 90.50 90 ALA A C 1
ATOM 657 O O . ALA A 1 90 ? -11.353 10.026 -3.713 1.00 90.50 90 ALA A O 1
ATOM 658 N N . LEU A 1 91 ? -9.443 9.988 -2.533 1.00 88.12 91 LEU A N 1
ATOM 659 C CA . LEU A 1 91 ? -10.093 9.667 -1.267 1.00 88.12 91 LEU A CA 1
ATOM 660 C C . LEU A 1 91 ? -10.713 10.923 -0.626 1.00 88.12 91 LEU A C 1
ATOM 662 O O . LEU A 1 91 ? -10.086 11.983 -0.619 1.00 88.12 91 LEU A O 1
ATOM 666 N N . PRO A 1 92 ? -11.926 10.826 -0.048 1.00 87.75 92 PRO A N 1
ATOM 667 C CA . PRO A 1 92 ? -12.516 11.925 0.710 1.00 87.75 92 PRO A CA 1
ATOM 668 C C . PRO A 1 92 ? -11.633 12.340 1.890 1.00 87.75 92 PRO A C 1
ATOM 670 O O . PRO A 1 92 ? -11.035 11.487 2.544 1.00 87.75 92 PRO A O 1
ATOM 673 N N . THR A 1 93 ? -11.641 13.627 2.249 1.00 87.62 93 THR A N 1
ATOM 674 C CA . THR A 1 93 ? -10.834 14.157 3.366 1.00 87.62 93 THR A CA 1
ATOM 675 C C . THR A 1 93 ? -11.062 13.403 4.681 1.00 87.62 93 THR A C 1
ATOM 677 O O . THR A 1 93 ? -10.118 13.109 5.408 1.00 87.62 93 THR A O 1
ATOM 680 N N . ALA A 1 94 ? -12.311 13.017 4.963 1.00 86.12 94 ALA A N 1
ATOM 681 C CA . ALA A 1 94 ? -12.663 12.244 6.156 1.00 86.12 94 ALA A CA 1
ATOM 682 C C . ALA A 1 94 ? -11.979 10.864 6.218 1.00 86.12 94 ALA A C 1
ATOM 684 O O . ALA A 1 94 ? -11.764 10.333 7.305 1.00 86.12 94 ALA A O 1
ATOM 685 N N . VAL A 1 95 ? -11.639 10.284 5.063 1.00 86.56 95 VAL A N 1
ATOM 686 C CA . VAL A 1 95 ? -10.872 9.039 4.968 1.00 86.56 95 VAL A CA 1
ATOM 687 C C . VAL A 1 95 ? -9.384 9.337 5.102 1.00 86.56 95 VAL A C 1
ATOM 689 O O . VAL A 1 95 ? -8.707 8.683 5.884 1.00 86.56 95 VAL A O 1
ATOM 692 N N . THR A 1 96 ? -8.861 10.346 4.400 1.00 86.31 96 THR A N 1
ATOM 693 C CA . THR A 1 96 ? -7.422 10.658 4.438 1.00 86.31 96 THR A CA 1
ATOM 694 C C . THR A 1 96 ? -6.930 11.068 5.827 1.00 86.31 96 THR A C 1
ATOM 696 O O . THR A 1 96 ? -5.790 10.768 6.167 1.00 86.31 96 THR A O 1
ATOM 699 N N . GLU A 1 97 ? -7.774 11.690 6.659 1.00 87.88 97 GLU A N 1
ATOM 700 C CA . GLU A 1 97 ? -7.423 12.004 8.056 1.00 87.88 97 GLU A CA 1
ATOM 701 C C . GLU A 1 97 ? -7.179 10.748 8.914 1.00 87.88 97 GLU A C 1
ATOM 703 O O . GLU A 1 97 ? -6.391 10.800 9.854 1.00 87.88 97 GLU A O 1
ATOM 708 N N . GLN A 1 98 ? -7.778 9.598 8.575 1.00 86.88 98 GLN A N 1
ATOM 709 C CA . GLN A 1 98 ? -7.537 8.328 9.282 1.00 86.88 98 GLN A CA 1
ATOM 710 C C . GLN A 1 98 ? -6.136 7.762 8.998 1.00 86.88 98 GLN A C 1
ATOM 712 O O . GLN A 1 98 ? -5.597 7.005 9.799 1.00 86.88 98 GLN A O 1
ATOM 717 N N . PHE A 1 99 ? -5.532 8.159 7.874 1.00 87.62 99 PHE A N 1
ATOM 718 C CA . PHE A 1 99 ? -4.216 7.705 7.409 1.00 87.62 99 PHE A CA 1
ATOM 719 C C . PHE A 1 99 ? -3.171 8.818 7.469 1.00 87.62 99 PHE A C 1
ATOM 721 O O . PHE A 1 99 ? -2.205 8.827 6.701 1.00 87.62 99 PHE A O 1
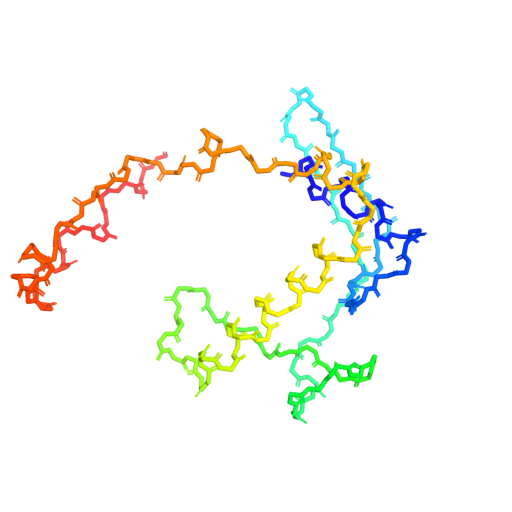ATOM 728 N N . ARG A 1 100 ? -3.380 9.802 8.346 1.00 83.88 100 ARG A N 1
ATOM 729 C CA . ARG A 1 100 ? -2.522 10.976 8.418 1.00 83.88 100 ARG A CA 1
ATOM 730 C C . ARG A 1 100 ? -1.077 10.577 8.709 1.00 83.88 100 ARG A C 1
ATOM 732 O O . ARG A 1 100 ? -0.787 9.854 9.659 1.00 83.88 100 ARG A O 1
ATOM 739 N N . TYR A 1 101 ? -0.172 11.104 7.892 1.00 83.38 101 TYR A N 1
ATOM 740 C CA . TYR A 1 101 ? 1.261 10.934 8.078 1.00 83.38 101 TYR A CA 1
ATOM 741 C C . TYR A 1 101 ? 1.711 11.523 9.423 1.00 83.38 101 TYR A C 1
ATOM 743 O O . TYR A 1 101 ? 1.471 12.699 9.706 1.00 83.38 101 TYR A O 1
ATOM 751 N N . ASP A 1 102 ? 2.399 10.704 10.217 1.00 85.06 102 ASP A N 1
ATOM 752 C CA . ASP A 1 102 ? 3.009 11.089 11.487 1.00 85.06 102 ASP A CA 1
ATOM 753 C C . ASP A 1 102 ? 4.529 10.926 1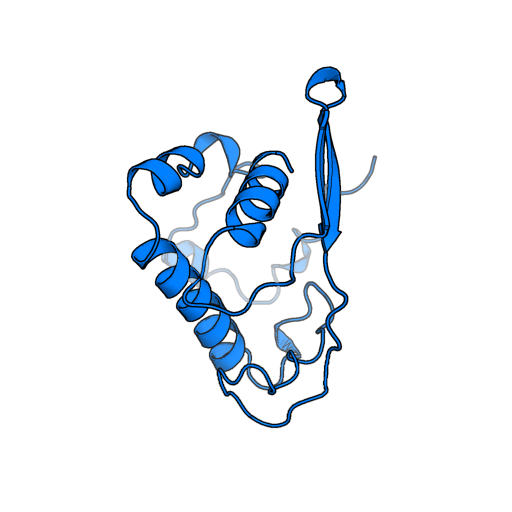1.385 1.00 85.06 102 ASP A C 1
ATOM 755 O O . ASP A 1 102 ? 5.068 9.826 11.511 1.00 85.06 102 ASP A O 1
ATOM 759 N N . ALA A 1 103 ? 5.229 12.038 11.146 1.00 81.50 103 ALA A N 1
ATOM 760 C CA . ALA A 1 103 ? 6.680 12.049 10.964 1.00 81.50 103 ALA A CA 1
ATOM 761 C C . ALA A 1 103 ? 7.440 11.442 12.153 1.00 81.50 103 ALA A C 1
ATOM 763 O O . ALA A 1 103 ? 8.497 10.846 11.956 1.00 81.50 103 ALA A O 1
ATOM 764 N N . ALA A 1 104 ? 6.901 11.565 13.370 1.00 80.25 104 ALA A N 1
ATOM 765 C CA . ALA A 1 104 ? 7.536 11.030 14.569 1.00 80.25 104 ALA A CA 1
ATOM 766 C C . ALA A 1 104 ? 7.486 9.495 14.619 1.00 80.25 104 ALA A C 1
ATOM 768 O O . ALA A 1 104 ? 8.328 8.881 15.268 1.00 80.25 104 ALA A O 1
ATOM 769 N N . LYS A 1 105 ? 6.532 8.871 13.916 1.00 77.06 105 LYS A N 1
ATOM 770 C CA . LYS A 1 105 ? 6.355 7.411 13.861 1.00 77.06 105 LYS A CA 1
ATOM 771 C C . LYS A 1 105 ? 7.012 6.744 12.653 1.00 77.06 105 LYS A C 1
ATOM 773 O O . LYS A 1 105 ? 7.079 5.521 12.612 1.00 77.06 105 LYS A O 1
ATOM 778 N N . VAL A 1 106 ? 7.471 7.519 11.667 1.00 75.25 106 VAL A N 1
ATOM 779 C CA . VAL A 1 106 ? 8.031 6.997 10.402 1.00 75.25 106 VAL A CA 1
ATOM 780 C C . VAL A 1 106 ? 9.569 6.988 10.397 1.00 75.25 106 VAL A C 1
ATOM 782 O O . VAL A 1 106 ? 10.191 6.458 9.478 1.00 75.25 106 VAL A O 1
ATOM 785 N N . ALA A 1 107 ? 10.215 7.525 11.433 1.00 67.56 107 ALA A N 1
ATOM 786 C CA . ALA A 1 107 ? 11.664 7.445 11.572 1.00 67.56 107 ALA A CA 1
ATOM 787 C C . ALA A 1 107 ? 12.095 6.058 12.078 1.00 67.56 107 ALA A C 1
ATOM 789 O O . ALA A 1 107 ? 11.760 5.658 13.191 1.00 67.56 107 ALA A O 1
ATOM 790 N N . VAL A 1 108 ? 12.881 5.347 11.269 1.00 68.06 108 VAL A N 1
ATOM 791 C CA . VAL A 1 108 ? 13.653 4.179 11.707 1.00 68.06 108 VAL A CA 1
ATOM 792 C C . VAL A 1 108 ? 15.096 4.648 11.881 1.00 68.06 108 VAL A C 1
ATOM 794 O O . VAL A 1 108 ? 15.774 4.950 10.900 1.00 68.06 108 VAL A O 1
ATOM 797 N N . GLY A 1 109 ? 15.538 4.778 13.134 1.00 71.00 109 GLY A N 1
ATOM 798 C CA . GLY A 1 109 ? 16.866 5.290 13.485 1.00 71.00 109 GLY A CA 1
ATOM 799 C C . GLY A 1 109 ? 17.028 6.814 13.365 1.00 71.00 109 GLY A C 1
ATOM 800 O O . GLY A 1 109 ? 16.105 7.553 13.018 1.00 71.00 109 GLY A O 1
ATOM 801 N N . THR A 1 110 ? 18.231 7.298 13.681 1.00 73.25 110 THR A N 1
ATOM 802 C CA . THR A 1 110 ? 18.583 8.724 13.601 1.00 73.25 110 THR A CA 1
ATOM 803 C C . THR A 1 110 ? 19.044 9.066 12.189 1.00 73.25 110 THR A C 1
ATOM 805 O O . THR A 1 110 ? 20.084 8.594 11.733 1.00 73.25 110 THR A O 1
ATOM 808 N N . ARG A 1 111 ? 18.291 9.916 11.484 1.00 66.81 111 ARG A N 1
ATOM 809 C CA . ARG A 1 111 ? 18.671 10.367 10.140 1.00 66.81 111 ARG A CA 1
ATOM 810 C C . ARG A 1 111 ? 19.890 11.289 10.209 1.00 66.81 111 ARG A C 1
ATOM 812 O O . ARG A 1 111 ? 19.793 12.397 10.731 1.00 66.81 111 ARG A O 1
ATOM 819 N N . VAL A 1 112 ? 21.006 10.863 9.621 1.00 78.44 112 VAL A N 1
ATOM 820 C CA . VAL A 1 112 ? 22.171 11.727 9.389 1.00 78.44 112 VAL A CA 1
ATOM 821 C C . VAL A 1 112 ? 21.915 12.540 8.121 1.00 78.44 112 VAL A C 1
ATOM 823 O O . VAL A 1 112 ? 21.683 11.987 7.046 1.00 78.44 112 VAL A O 1
ATOM 826 N N . LEU A 1 113 ? 21.878 13.864 8.251 1.00 75.50 113 LEU A N 1
ATOM 827 C CA . LEU A 1 113 ? 21.781 14.764 7.106 1.00 75.50 113 LEU A CA 1
ATOM 828 C C . LEU A 1 113 ? 23.194 15.083 6.625 1.00 75.50 113 LEU A C 1
ATOM 830 O O . LEU A 1 113 ? 23.984 15.629 7.388 1.00 75.50 113 LEU A O 1
ATOM 834 N N . HIS A 1 114 ? 23.485 14.765 5.367 1.00 80.62 114 HIS A N 1
ATOM 835 C CA . HIS A 1 114 ? 24.722 15.172 4.710 1.00 80.62 114 HIS A CA 1
ATOM 836 C C . HIS A 1 114 ? 24.489 16.460 3.922 1.00 80.62 114 HIS A C 1
ATOM 838 O O . HIS A 1 114 ? 23.514 16.588 3.175 1.00 80.62 114 HIS A O 1
ATOM 844 N N . SER A 1 115 ? 25.390 17.418 4.084 1.00 81.06 115 SER A N 1
ATOM 845 C CA . SER A 1 115 ? 25.479 18.602 3.244 1.00 81.06 115 SER A CA 1
ATOM 846 C C . SER A 1 115 ? 25.944 18.232 1.825 1.00 81.06 115 SER A C 1
ATOM 848 O O . SER A 1 115 ? 26.597 17.204 1.624 1.00 81.06 115 SER A O 1
ATOM 850 N N . PRO A 1 116 ? 25.664 19.076 0.816 1.00 76.25 116 PRO A N 1
ATOM 851 C CA . PRO A 1 116 ? 26.132 18.845 -0.552 1.00 76.25 116 PRO A CA 1
ATOM 852 C C . PRO A 1 116 ? 27.653 18.653 -0.673 1.00 76.25 116 PRO A C 1
ATOM 854 O O . PRO A 1 116 ? 28.094 17.887 -1.522 1.00 76.25 116 PRO A O 1
ATOM 857 N N . ALA A 1 117 ? 28.443 19.313 0.183 1.00 77.44 117 ALA A N 1
ATOM 858 C CA . ALA A 1 117 ? 29.900 19.175 0.213 1.00 77.44 117 ALA A CA 1
ATOM 859 C C . ALA A 1 117 ? 30.349 17.816 0.781 1.00 77.44 117 ALA A C 1
ATOM 861 O O . ALA A 1 117 ? 31.281 17.202 0.268 1.00 77.44 117 ALA A O 1
ATOM 862 N N . GLU A 1 118 ? 29.647 17.299 1.791 1.00 77.00 118 GLU A N 1
ATOM 863 C CA . GLU A 1 118 ? 29.920 15.967 2.347 1.00 77.00 118 GLU A CA 1
ATOM 864 C C . GLU A 1 118 ? 29.565 14.858 1.350 1.00 77.00 118 GLU A C 1
ATOM 866 O O . GLU A 1 118 ? 30.249 13.844 1.294 1.00 77.00 118 GLU A O 1
ATOM 871 N N . LEU A 1 119 ? 28.549 15.066 0.505 1.00 72.94 119 LEU A N 1
ATOM 872 C CA . LEU A 1 119 ? 28.180 14.121 -0.554 1.00 72.94 119 LEU A CA 1
ATOM 873 C C . LEU A 1 119 ? 29.220 14.042 -1.685 1.00 72.94 119 LEU A C 1
ATOM 875 O O . LEU A 1 119 ? 29.334 12.994 -2.315 1.00 72.94 119 LEU A O 1
ATOM 879 N N . SER A 1 120 ? 29.986 15.110 -1.943 1.00 67.44 120 SER A N 1
ATOM 880 C CA . SER A 1 120 ? 31.058 15.096 -2.953 1.00 67.44 120 SER A CA 1
ATOM 881 C C . SER A 1 120 ? 32.332 14.369 -2.508 1.00 67.44 120 SER A C 1
ATOM 883 O O . SER A 1 120 ? 33.067 13.887 -3.367 1.00 67.44 120 SER A O 1
ATOM 885 N N . ASP A 1 121 ? 32.570 14.249 -1.197 1.00 54.62 121 ASP A N 1
ATOM 886 C CA . ASP A 1 121 ? 33.736 13.551 -0.627 1.00 54.62 121 ASP A CA 1
ATOM 887 C C . ASP A 1 121 ? 33.495 12.049 -0.389 1.00 54.62 121 ASP A C 1
ATOM 889 O O . ASP A 1 121 ? 34.442 11.287 -0.167 1.00 54.62 121 ASP A O 1
ATOM 893 N N . VAL A 1 122 ? 32.246 11.575 -0.488 1.00 57.50 122 VAL A N 1
ATOM 894 C CA . VAL A 1 122 ? 31.942 10.136 -0.482 1.00 57.50 122 VAL A CA 1
ATOM 895 C C . VAL A 1 122 ? 32.319 9.549 -1.843 1.00 57.50 122 VAL A C 1
ATOM 897 O O . VAL A 1 122 ? 31.482 9.314 -2.713 1.00 57.50 122 VAL A O 1
ATOM 900 N N . SER A 1 123 ? 33.613 9.282 -2.044 1.00 50.44 123 SER A N 1
ATOM 901 C CA . SER A 1 123 ? 34.024 8.370 -3.110 1.00 50.44 123 SER A CA 1
ATOM 902 C C . SER A 1 123 ? 33.420 6.990 -2.825 1.00 50.44 123 SER A C 1
ATOM 904 O O . SER A 1 123 ? 33.381 6.531 -1.678 1.00 50.44 123 SER A O 1
ATOM 906 N N . VAL A 1 124 ? 32.963 6.316 -3.880 1.00 52.81 124 VAL A N 1
ATOM 907 C CA . VAL A 1 124 ? 32.247 5.023 -3.864 1.00 52.81 124 VAL A CA 1
ATOM 908 C C . VAL A 1 124 ? 32.989 3.910 -3.083 1.00 52.81 124 VAL A C 1
ATOM 910 O O . VAL A 1 124 ? 32.400 2.884 -2.763 1.00 52.81 124 VAL A O 1
ATOM 913 N N . GLY A 1 125 ? 34.258 4.113 -2.705 1.00 44.31 125 GLY A N 1
ATOM 914 C CA . GLY A 1 125 ? 35.055 3.189 -1.891 1.00 44.31 125 GLY A CA 1
ATOM 915 C C . GLY A 1 125 ? 34.853 3.247 -0.366 1.00 44.31 125 GLY A C 1
ATOM 916 O O . GLY A 1 125 ? 35.327 2.344 0.312 1.00 44.31 125 GLY A O 1
ATOM 917 N N . SER A 1 126 ? 34.167 4.254 0.196 1.00 43.22 126 SER A N 1
ATOM 918 C CA . SER A 1 126 ? 34.027 4.424 1.665 1.00 43.22 126 SER A CA 1
ATOM 919 C C . SER A 1 126 ? 32.707 3.880 2.252 1.00 43.22 126 SER A C 1
ATOM 921 O O . SER A 1 126 ? 32.470 3.920 3.459 1.00 43.22 126 SER A O 1
ATOM 923 N N . LEU A 1 127 ? 31.820 3.328 1.419 1.00 44.84 127 LEU A N 1
ATOM 924 C CA . LEU A 1 127 ? 30.520 2.798 1.867 1.00 44.84 127 LEU A CA 1
ATOM 925 C C . LEU A 1 127 ? 30.597 1.380 2.465 1.00 44.84 127 LEU A C 1
ATOM 927 O O . LEU A 1 127 ? 29.590 0.857 2.936 1.00 44.84 127 LEU A O 1
ATOM 931 N N . SER A 1 128 ? 31.781 0.762 2.515 1.00 40.50 128 SER A N 1
ATOM 932 C CA . SER A 1 128 ? 31.975 -0.562 3.126 1.00 40.50 128 SER A CA 1
ATOM 933 C C . SER A 1 128 ? 31.885 -0.563 4.659 1.00 40.50 128 SER A C 1
ATOM 935 O O . SER A 1 128 ? 31.796 -1.635 5.249 1.00 40.50 128 SER A O 1
ATOM 937 N N . GLY A 1 129 ? 31.909 0.606 5.312 1.00 37.81 129 GLY A N 1
ATOM 938 C CA . GLY A 1 129 ? 31.909 0.719 6.778 1.00 37.81 129 GLY A CA 1
ATOM 939 C C . GLY A 1 129 ? 30.532 0.752 7.450 1.00 37.81 129 GLY A C 1
ATOM 940 O O . GLY A 1 129 ? 30.453 0.541 8.654 1.00 37.81 129 GLY A O 1
ATOM 941 N N . TRP A 1 130 ? 29.451 0.995 6.701 1.00 39.94 130 TRP A N 1
ATOM 942 C CA . TRP A 1 130 ? 28.132 1.305 7.282 1.00 39.94 130 TRP A CA 1
ATOM 943 C C . TRP A 1 130 ? 27.048 0.264 6.997 1.00 39.94 130 TRP A C 1
ATOM 945 O O . TRP A 1 130 ? 25.918 0.422 7.445 1.00 39.94 130 TRP A O 1
ATOM 955 N N . LEU A 1 131 ? 27.366 -0.803 6.258 1.00 39.81 131 LEU A N 1
ATOM 956 C CA . LEU A 1 131 ? 26.339 -1.713 5.747 1.00 39.81 131 LEU A CA 1
ATOM 957 C C . LEU A 1 131 ? 25.990 -2.905 6.665 1.00 39.81 131 LEU A C 1
ATOM 959 O O . LEU A 1 131 ? 25.125 -3.687 6.288 1.00 39.81 131 LEU A O 1
ATOM 963 N N . TRP A 1 132 ? 26.629 -3.082 7.833 1.00 41.09 132 TRP A N 1
ATOM 964 C CA . TRP A 1 132 ? 26.508 -4.348 8.593 1.00 41.09 132 TRP A CA 1
ATOM 965 C C . TRP A 1 132 ? 26.524 -4.262 10.131 1.00 41.09 132 TRP A C 1
ATOM 967 O O . TRP A 1 132 ? 26.601 -5.303 10.775 1.00 41.09 132 TRP A O 1
ATOM 977 N N . TYR A 1 133 ? 26.438 -3.081 10.747 1.00 35.00 133 TYR A N 1
ATOM 978 C CA . TYR A 1 133 ? 26.454 -2.955 12.217 1.00 35.00 133 TYR A CA 1
ATOM 979 C C . TYR A 1 133 ? 25.117 -2.411 12.745 1.00 35.00 133 TYR A C 1
ATOM 981 O O . TYR A 1 133 ? 25.049 -1.245 13.102 1.00 35.00 133 TYR A O 1
ATOM 989 N N . ASP A 1 134 ? 24.051 -3.223 12.672 1.00 36.22 134 ASP A N 1
ATOM 990 C CA . ASP A 1 134 ? 22.938 -3.287 13.660 1.00 36.22 134 ASP A CA 1
ATOM 991 C C . ASP A 1 134 ? 21.761 -4.177 13.191 1.00 36.22 134 ASP A C 1
ATOM 993 O O . ASP A 1 134 ? 20.589 -3.817 13.254 1.00 36.22 134 ASP A O 1
ATOM 997 N N . ILE A 1 135 ? 22.057 -5.387 12.703 1.00 38.28 135 ILE A N 1
ATOM 998 C CA . ILE A 1 135 ? 21.072 -6.483 12.710 1.00 38.28 135 ILE A CA 1
ATOM 999 C C . ILE A 1 135 ? 21.774 -7.719 13.269 1.00 38.28 135 ILE A C 1
ATOM 1001 O O . ILE A 1 135 ? 22.130 -8.641 12.534 1.00 38.28 135 ILE A O 1
ATOM 1005 N N . GLN A 1 136 ? 22.030 -7.705 14.573 1.00 35.41 136 GLN A N 1
ATOM 1006 C CA . GLN A 1 136 ? 22.217 -8.906 15.379 1.00 35.41 136 GLN A CA 1
ATOM 1007 C C . GLN A 1 136 ? 21.527 -8.674 16.730 1.00 35.41 136 GLN A C 1
ATOM 1009 O O . GLN A 1 136 ? 21.822 -7.684 17.394 1.00 35.41 136 GLN A O 1
ATOM 1014 N N . GLU A 1 137 ? 20.667 -9.639 17.071 1.00 35.88 137 GLU A N 1
ATOM 1015 C CA . GLU A 1 137 ? 19.813 -9.816 18.266 1.00 35.88 137 GLU A CA 1
ATOM 1016 C C . GLU A 1 137 ? 18.385 -9.250 18.210 1.00 35.88 137 GLU A C 1
ATOM 1018 O O . GLU A 1 137 ? 18.162 -8.037 18.399 1.00 35.88 137 GLU A O 1
#